Protein AF-A0A453AP39-F1 (afdb_monomer)

Mean predicted aligned error: 2.42 Å

Nearest PDB structures (foldseek):
  6fas-assembly2_B  TM=9.961E-01  e=1.328E-06  Arabidopsis thaliana
  6j9a-assembly1_A  TM=9.823E-01  e=2.629E-06  Arabidopsis thaliana
  5z00-assembly1_M  TM=9.608E-01  e=2.629E-06  Arabidopsis thaliana
  6j9b-assembly2_D  TM=9.844E-01  e=6.209E-04  Arabidopsis thaliana
  7vum-assembly1_C  TM=3.552E-01  e=1.553E+00  Pseudomonas aeruginosa PAO1

InterPro domains:
  IPR015300 DNA-binding pseudobarrel domain superfamily [G3DSA:2.40.330.10] (1-56)
  IPR015300 DNA-binding pseudobarrel domain superfamily [SSF101936] (2-56)

pLDDT: mean 97.18, std 4.06, range [67.88, 98.56]

Structure (mmCIF, N/CA/C/O backbone):
data_AF-A0A453AP39-F1
#
_entry.id   AF-A0A453AP39-F1
#
loop_
_atom_site.group_PDB
_atom_site.id
_atom_site.type_symbol
_atom_site.label_atom_id
_atom_site.label_alt_id
_atom_site.label_comp_id
_atom_site.label_asym_id
_atom_site.label_entity_id
_atom_site.label_seq_id
_atom_site.pdbx_PDB_ins_code
_atom_site.Cartn_x
_atom_site.Cartn_y
_atom_site.Cartn_z
_atom_site.occupancy
_atom_site.B_iso_or_equiv
_atom_site.auth_seq_id
_atom_site.auth_comp_id
_atom_site.auth_asym_id
_atom_site.auth_atom_id
_atom_site.pdbx_PDB_model_num
ATOM 1 N N . ALA A 1 1 ? -1.834 -13.662 -9.287 1.00 67.88 1 ALA A N 1
ATOM 2 C CA . ALA A 1 1 ? -1.735 -12.302 -8.718 1.00 67.88 1 ALA A CA 1
ATOM 3 C C . ALA A 1 1 ? -3.094 -11.941 -8.135 1.00 67.88 1 ALA A C 1
ATOM 5 O O . ALA A 1 1 ? -4.079 -12.149 -8.830 1.00 67.88 1 ALA A O 1
ATOM 6 N N . TYR A 1 2 ? -3.152 -11.500 -6.874 1.00 94.56 2 TYR A N 1
ATOM 7 C CA . TYR A 1 2 ? -4.417 -11.260 -6.157 1.00 94.56 2 TYR A CA 1
ATOM 8 C C . TYR A 1 2 ? -4.868 -9.801 -6.208 1.00 94.56 2 TYR A C 1
ATOM 10 O O . TYR A 1 2 ? -6.063 -9.526 -6.178 1.00 94.56 2 TYR A O 1
ATOM 18 N N . PHE A 1 3 ? -3.917 -8.870 -6.307 1.00 96.56 3 PHE A N 1
ATOM 19 C CA . PHE A 1 3 ? -4.228 -7.470 -6.548 1.00 96.56 3 PHE A CA 1
ATOM 20 C C . PHE A 1 3 ? -4.305 -7.176 -8.045 1.00 96.56 3 PHE A C 1
ATOM 22 O O . PHE A 1 3 ? -3.650 -7.850 -8.848 1.00 96.56 3 PHE A O 1
ATOM 29 N N . PRO A 1 4 ? -5.096 -6.167 -8.427 1.00 96.56 4 PRO A N 1
ATOM 30 C CA . PRO A 1 4 ? -5.234 -5.770 -9.815 1.00 96.56 4 PRO A CA 1
ATOM 31 C C . PRO A 1 4 ? -3.890 -5.354 -10.429 1.00 96.56 4 PRO A C 1
ATOM 33 O O . PRO A 1 4 ?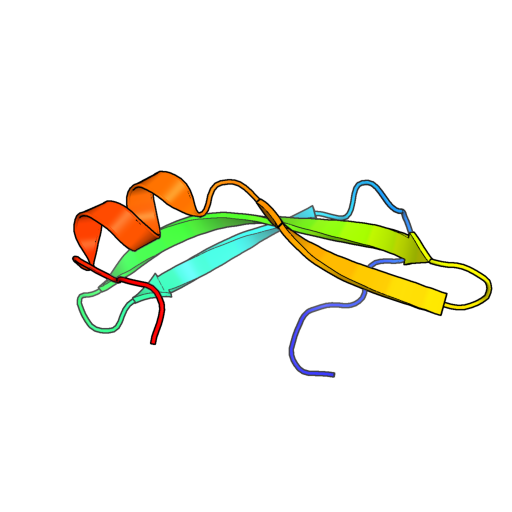 -3.062 -4.753 -9.740 1.00 96.56 4 PRO A O 1
ATOM 36 N N . PRO A 1 5 ? -3.656 -5.637 -11.719 1.00 97.12 5 PRO A N 1
ATOM 37 C CA . PRO A 1 5 ? -2.397 -5.287 -12.358 1.00 97.12 5 PRO A CA 1
ATOM 38 C C . PRO A 1 5 ? -2.214 -3.765 -12.421 1.00 97.12 5 PRO A C 1
ATOM 40 O O . PRO A 1 5 ? -3.156 -3.019 -12.699 1.00 97.12 5 PRO A O 1
ATOM 43 N N . ILE A 1 6 ? -0.976 -3.321 -12.197 1.00 97.75 6 ILE A N 1
ATOM 44 C CA . ILE A 1 6 ? -0.528 -1.941 -12.408 1.00 97.75 6 ILE A CA 1
ATOM 45 C C . ILE A 1 6 ? 0.741 -1.942 -13.263 1.00 97.75 6 ILE A C 1
ATOM 47 O O . ILE A 1 6 ? 1.674 -2.719 -13.029 1.00 97.75 6 ILE A O 1
ATOM 51 N N . SER A 1 7 ? 0.763 -1.07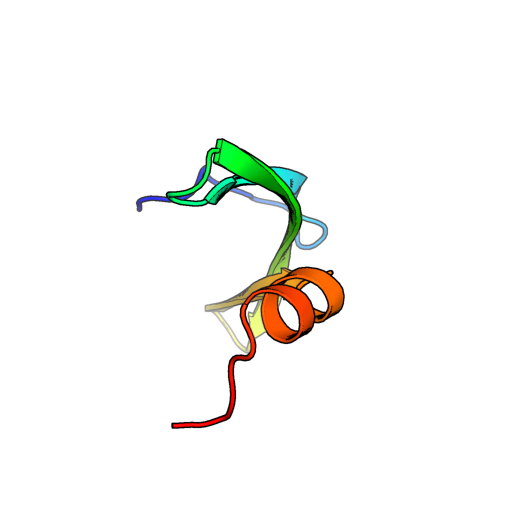6 -14.273 1.00 97.38 7 SER A N 1
ATOM 52 C CA . SER A 1 7 ? 1.890 -0.944 -15.208 1.00 97.38 7 SER A CA 1
ATOM 53 C C . SER A 1 7 ? 2.760 0.274 -14.910 1.00 97.38 7 SER A C 1
ATOM 55 O O . SER A 1 7 ? 3.942 0.256 -15.239 1.00 97.38 7 SER A O 1
ATOM 57 N N . GLN A 1 8 ? 2.188 1.295 -14.269 1.00 98.06 8 GLN A N 1
ATOM 58 C CA . GLN A 1 8 ? 2.849 2.555 -13.936 1.00 98.06 8 GLN A CA 1
ATOM 59 C C . GLN A 1 8 ? 3.239 2.604 -12.445 1.00 98.06 8 GLN A C 1
ATOM 61 O O . GLN A 1 8 ? 2.466 2.091 -11.624 1.00 98.06 8 GLN A O 1
ATOM 66 N N . PRO A 1 9 ? 4.404 3.182 -12.081 1.00 98.12 9 PRO A N 1
ATOM 67 C CA . PRO A 1 9 ? 4.889 3.240 -10.696 1.00 98.12 9 PRO A CA 1
ATOM 68 C C . PRO A 1 9 ? 3.960 3.968 -9.727 1.00 98.12 9 PRO A C 1
ATOM 70 O O . PRO A 1 9 ? 3.955 3.663 -8.539 1.00 98.12 9 PRO A O 1
ATOM 73 N N . GLU A 1 10 ? 3.166 4.914 -10.221 1.00 98.12 10 GLU A N 1
ATOM 74 C CA . GLU A 1 10 ? 2.168 5.661 -9.455 1.00 98.12 10 GLU A CA 1
ATOM 75 C C . GLU A 1 10 ? 1.070 4.729 -8.934 1.00 98.12 10 GLU A C 1
ATOM 77 O O . GLU A 1 10 ? 0.500 4.963 -7.868 1.00 98.12 10 GLU A O 1
ATOM 82 N N . GLY A 1 11 ? 0.818 3.627 -9.644 1.00 97.88 11 GLY A N 1
ATOM 83 C CA . GLY A 1 11 ? -0.163 2.628 -9.261 1.00 97.88 11 GLY A CA 1
ATOM 84 C C . GLY A 1 11 ? -1.591 3.157 -9.329 1.00 97.88 11 GLY A C 1
ATOM 85 O O . GLY A 1 11 ? -1.969 3.827 -10.289 1.00 97.88 11 GLY A O 1
ATOM 86 N N . ARG A 1 12 ? -2.415 2.800 -8.343 1.00 98.19 12 ARG A N 1
ATOM 87 C CA . ARG A 1 12 ? -3.823 3.204 -8.275 1.00 98.19 12 ARG A CA 1
ATOM 88 C C . ARG A 1 12 ? -4.366 3.186 -6.840 1.00 98.19 12 ARG A C 1
ATOM 90 O O . ARG A 1 12 ? -3.874 2.403 -6.022 1.00 98.19 12 ARG A O 1
ATOM 97 N N . PRO A 1 13 ? -5.426 3.958 -6.547 1.00 98.38 13 PRO A N 1
ATOM 98 C CA . PRO A 1 13 ? -6.175 3.811 -5.306 1.00 98.38 13 PRO A CA 1
ATOM 99 C C . PRO A 1 13 ? -6.754 2.397 -5.167 1.00 98.38 13 PRO A C 1
ATOM 101 O O . PRO A 1 13 ? -7.186 1.783 -6.150 1.00 98.38 13 PRO A O 1
ATOM 104 N N . LEU A 1 14 ? -6.770 1.8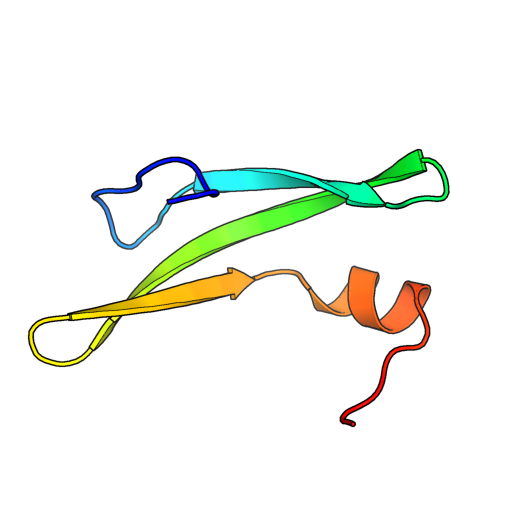84 -3.941 1.00 98.06 14 LEU A N 1
ATOM 105 C CA . LEU A 1 14 ? -7.342 0.592 -3.593 1.00 98.06 14 LEU A CA 1
ATOM 106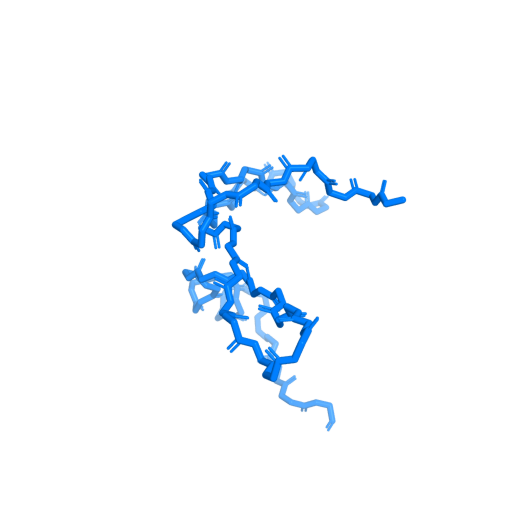 C C . LEU A 1 14 ? -8.143 0.717 -2.296 1.00 98.06 14 LEU A C 1
ATOM 108 O O . LEU A 1 14 ? -7.597 1.104 -1.264 1.00 98.06 14 LEU A O 1
ATOM 112 N N . THR A 1 15 ? -9.421 0.352 -2.358 1.00 98.25 15 THR A N 1
ATOM 113 C CA . THR A 1 15 ? -10.296 0.267 -1.185 1.00 98.25 15 THR A CA 1
ATOM 114 C C . THR A 1 15 ? -10.344 -1.176 -0.695 1.00 98.25 15 THR A C 1
ATOM 116 O O . THR A 1 15 ? -10.588 -2.091 -1.483 1.00 98.25 15 THR A O 1
ATOM 119 N N . ILE A 1 16 ? -10.093 -1.389 0.597 1.00 98.12 16 ILE A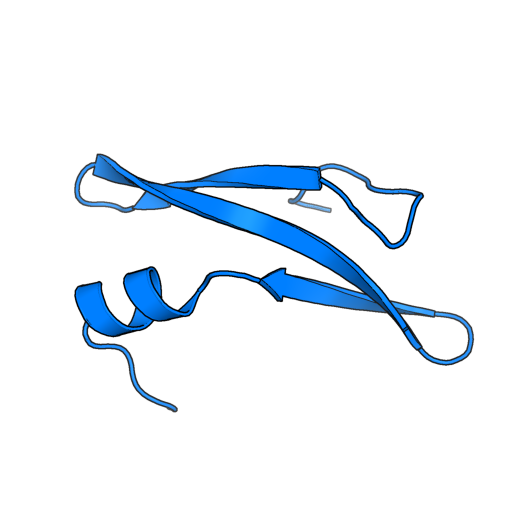 N 1
ATOM 120 C CA . ILE A 1 16 ? -10.148 -2.701 1.253 1.00 98.12 16 ILE A CA 1
ATOM 121 C C . ILE A 1 16 ? -11.024 -2.582 2.496 1.00 98.12 16 ILE A C 1
ATOM 123 O O . ILE A 1 16 ? -10.813 -1.696 3.321 1.00 98.12 16 ILE A O 1
ATOM 127 N N . GLN A 1 17 ? -11.983 -3.487 2.649 1.00 98.19 17 GLN A N 1
ATOM 128 C CA . GLN A 1 17 ? -12.847 -3.543 3.822 1.00 98.19 17 GLN A CA 1
ATOM 129 C C . GLN A 1 17 ? -12.268 -4.502 4.869 1.00 98.19 17 GLN A C 1
ATOM 131 O O . GLN A 1 17 ? -11.823 -5.599 4.528 1.00 98.19 17 GLN A O 1
ATOM 136 N N . ASP A 1 18 ? -12.262 -4.099 6.139 1.00 97.56 18 ASP A N 1
ATOM 137 C CA . ASP A 1 18 ? -11.898 -4.995 7.237 1.00 97.56 18 ASP A CA 1
ATOM 138 C C . ASP A 1 18 ? -13.060 -5.906 7.668 1.00 97.56 18 ASP A C 1
ATOM 140 O O . ASP A 1 18 ? -14.210 -5.745 7.260 1.00 97.56 18 ASP A O 1
ATOM 144 N N . ALA A 1 19 ? -12.763 -6.872 8.541 1.00 97.25 19 ALA A N 1
ATOM 145 C CA . ALA A 1 19 ? -13.752 -7.827 9.043 1.00 97.25 19 ALA A CA 1
ATOM 146 C C . ALA A 1 19 ? -14.884 -7.185 9.873 1.00 97.25 19 ALA A C 1
ATOM 148 O O . ALA A 1 19 ? -15.897 -7.833 10.121 1.00 97.25 19 ALA A O 1
ATOM 149 N N . LYS A 1 20 ? -14.723 -5.930 10.317 1.00 96.69 20 LYS A N 1
ATOM 150 C CA . LYS A 1 20 ? -15.743 -5.156 11.042 1.00 96.69 20 LYS A CA 1
ATOM 151 C C . LYS A 1 20 ? -16.565 -4.269 10.100 1.00 96.69 20 LYS A C 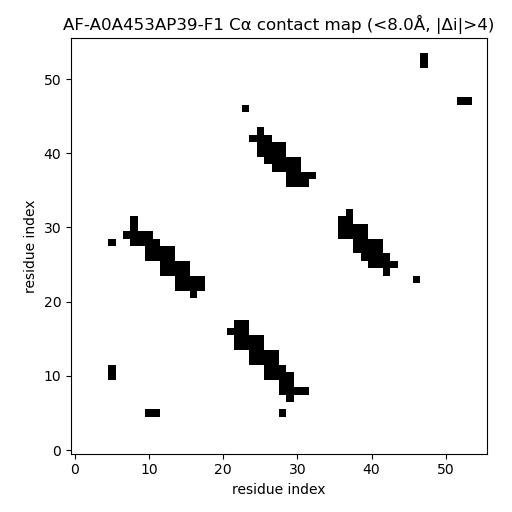1
ATOM 153 O O . LYS A 1 20 ? -17.437 -3.538 10.562 1.00 96.69 20 LYS A O 1
ATOM 158 N N . GLY A 1 21 ? -16.298 -4.333 8.797 1.00 97.00 21 GLY A N 1
ATOM 159 C CA . GLY A 1 21 ? -17.018 -3.605 7.765 1.00 97.00 21 GLY A CA 1
ATOM 160 C C . GLY A 1 21 ? -16.473 -2.208 7.467 1.00 97.00 21 GLY A C 1
ATOM 161 O O . GLY A 1 21 ? -17.056 -1.516 6.633 1.00 97.00 21 GLY A O 1
ATOM 162 N N . LYS A 1 22 ? -15.373 -1.774 8.097 1.00 97.88 22 LYS A N 1
ATOM 163 C CA . LYS A 1 22 ? -14.787 -0.450 7.850 1.00 97.88 22 LYS A CA 1
ATOM 164 C C . LYS A 1 22 ? -13.930 -0.472 6.588 1.00 97.88 22 LYS A C 1
ATOM 166 O O . LYS A 1 22 ? -13.101 -1.361 6.403 1.00 97.88 22 LYS A O 1
ATOM 171 N N . GLU A 1 23 ? -14.117 0.531 5.738 1.00 98.38 23 GLU A N 1
ATOM 172 C CA . GLU A 1 23 ? -13.339 0.702 4.513 1.00 98.38 23 GLU A CA 1
ATOM 173 C C . GLU A 1 23 ? -12.042 1.472 4.760 1.00 98.38 23 GLU A C 1
ATOM 175 O O . GLU A 1 23 ? -12.010 2.521 5.411 1.00 98.38 23 GLU A O 1
ATOM 180 N N . TRP A 1 24 ? -10.968 0.960 4.173 1.00 98.44 24 TRP A N 1
ATOM 181 C CA . TRP A 1 24 ? -9.639 1.540 4.189 1.00 98.44 24 TRP A CA 1
ATOM 182 C C . TRP A 1 24 ? -9.216 1.900 2.774 1.00 98.44 24 TRP A C 1
ATOM 184 O O . TRP A 1 24 ? -9.333 1.087 1.861 1.00 98.44 24 TRP A O 1
ATOM 194 N N . HIS A 1 25 ? -8.708 3.117 2.607 1.00 98.25 25 HIS A N 1
ATOM 195 C CA . HIS A 1 25 ? -8.276 3.647 1.321 1.00 98.25 25 HIS A CA 1
ATOM 196 C C . HIS A 1 25 ? -6.754 3.717 1.299 1.00 98.25 25 HIS A C 1
ATOM 198 O O . HIS A 1 25 ? -6.150 4.438 2.095 1.00 98.25 25 HIS A O 1
ATOM 204 N N . PHE A 1 26 ? -6.143 2.969 0.387 1.00 98.56 26 PHE A N 1
ATOM 205 C CA . PHE A 1 26 ? -4.696 2.888 0.234 1.00 98.56 26 PHE A CA 1
ATOM 206 C C . PHE A 1 26 ? -4.272 3.322 -1.163 1.00 98.56 26 PHE A C 1
ATOM 208 O O . PHE A 1 26 ? -5.022 3.163 -2.129 1.00 98.56 26 PHE A O 1
ATOM 215 N N . GLN A 1 27 ? -3.030 3.785 -1.291 1.00 98.56 27 GLN A N 1
ATOM 216 C CA . GLN A 1 27 ? -2.378 3.871 -2.594 1.00 98.56 27 GLN A CA 1
ATOM 217 C C . GLN A 1 27 ? -1.626 2.562 -2.842 1.00 98.56 27 GLN A C 1
ATOM 219 O O . GLN A 1 27 ? -0.611 2.295 -2.196 1.00 98.56 27 GLN A O 1
ATOM 224 N N . PHE A 1 28 ? -2.122 1.733 -3.764 1.00 98.50 28 PHE A N 1
ATOM 225 C CA . PHE A 1 28 ? -1.419 0.529 -4.197 1.00 98.50 28 PHE A CA 1
ATOM 226 C C . PHE A 1 28 ? -0.493 0.871 -5.354 1.00 98.50 28 PHE A C 1
ATOM 228 O O . PHE A 1 28 ? -0.954 1.205 -6.447 1.00 98.50 28 PHE A O 1
ATOM 235 N N . ARG A 1 29 ? 0.815 0.783 -5.119 1.00 98.56 29 ARG A N 1
ATOM 236 C CA . ARG A 1 29 ? 1.819 1.200 -6.097 1.00 98.56 29 ARG A CA 1
ATOM 237 C C . ARG A 1 29 ? 3.091 0.371 -6.016 1.00 98.56 29 ARG A C 1
ATOM 239 O O . ARG A 1 29 ? 3.191 -0.537 -5.189 1.00 98.56 29 ARG A O 1
ATOM 246 N N . PHE A 1 30 ? 4.056 0.655 -6.888 1.00 98.56 30 PHE A N 1
ATOM 247 C CA . PHE A 1 30 ? 5.357 -0.002 -6.825 1.00 98.56 30 PHE A CA 1
ATOM 248 C C . PHE A 1 30 ? 6.520 0.976 -6.969 1.00 98.56 30 PHE A C 1
ATOM 250 O O . PHE A 1 30 ? 6.427 1.997 -7.646 1.00 98.56 30 PHE A O 1
ATOM 257 N N . TRP A 1 31 ? 7.648 0.610 -6.372 1.00 98.19 31 TRP A N 1
ATOM 258 C CA . TRP A 1 31 ? 8.949 1.209 -6.647 1.00 98.19 31 TRP A CA 1
ATOM 259 C C . TRP A 1 31 ? 9.738 0.310 -7.602 1.00 98.19 31 TRP A C 1
ATOM 261 O O . TRP A 1 31 ? 9.740 -0.914 -7.411 1.00 98.19 31 TRP A O 1
ATOM 271 N N . PRO A 1 32 ? 10.411 0.867 -8.626 1.00 97.44 32 PRO A N 1
ATOM 272 C CA . PRO A 1 32 ? 11.425 0.127 -9.367 1.00 97.44 32 PRO A CA 1
ATOM 273 C C . PRO A 1 32 ? 12.497 -0.393 -8.401 1.00 97.44 32 PRO A C 1
ATOM 275 O O . PRO A 1 32 ? 12.987 0.357 -7.559 1.00 97.44 32 PRO A O 1
ATOM 278 N N . ASN A 1 33 ? 12.848 -1.673 -8.502 1.00 97.62 33 ASN A N 1
ATOM 279 C CA . ASN A 1 33 ? 13.879 -2.291 -7.671 1.00 97.62 33 ASN A CA 1
ATOM 280 C C . ASN A 1 33 ? 14.746 -3.211 -8.538 1.00 97.62 33 ASN A C 1
ATOM 282 O O . ASN A 1 33 ? 14.350 -4.341 -8.841 1.00 97.62 33 ASN A O 1
ATOM 286 N N . ASN A 1 34 ? 15.912 -2.713 -8.966 1.00 96.12 34 ASN A N 1
ATOM 287 C CA . ASN A 1 34 ? 16.738 -3.324 -10.012 1.00 96.12 34 ASN A CA 1
ATOM 288 C C . ASN A 1 34 ? 15.886 -3.643 -11.262 1.00 96.12 34 ASN A C 1
ATOM 290 O O . ASN A 1 34 ? 15.182 -2.772 -11.766 1.00 96.12 34 ASN A O 1
ATOM 294 N N . ASN A 1 35 ? 15.892 -4.896 -11.727 1.00 96.88 35 ASN A N 1
ATOM 295 C CA . ASN A 1 35 ? 15.082 -5.370 -12.858 1.00 96.88 35 ASN A CA 1
ATOM 296 C C . ASN A 1 35 ? 13.669 -5.840 -12.454 1.00 96.88 35 ASN A C 1
ATOM 298 O O . ASN A 1 35 ? 12.994 -6.517 -13.227 1.00 96.88 35 ASN A O 1
ATOM 302 N N . SER A 1 36 ? 13.231 -5.536 -11.231 1.00 96.94 36 SER A N 1
ATOM 303 C CA . SER A 1 36 ? 11.942 -5.954 -10.680 1.00 96.94 36 SER A CA 1
ATOM 304 C C . SER A 1 36 ? 11.187 -4.770 -10.062 1.00 96.94 36 SER A C 1
ATOM 306 O O . SER A 1 36 ? 11.500 -3.599 -10.292 1.00 96.94 36 SER A O 1
ATOM 308 N N . ARG A 1 37 ? 10.136 -5.077 -9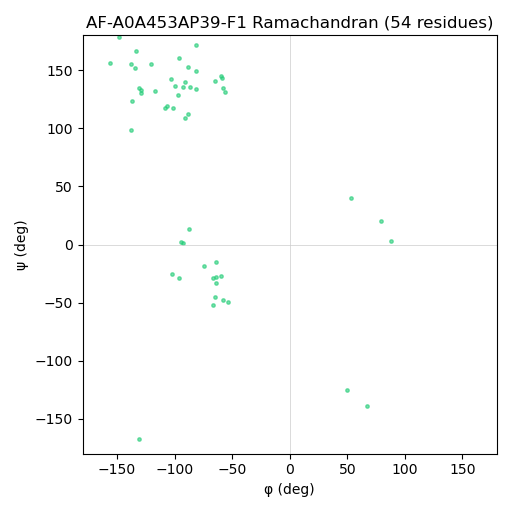.302 1.00 98.00 37 ARG A N 1
ATOM 309 C CA . ARG A 1 37 ? 9.232 -4.126 -8.657 1.00 98.00 37 ARG A CA 1
ATOM 310 C C . ARG A 1 37 ? 9.052 -4.508 -7.192 1.00 98.00 37 ARG A C 1
ATOM 312 O O . ARG A 1 37 ? 8.818 -5.674 -6.884 1.00 98.00 37 ARG A O 1
ATOM 319 N N . MET A 1 38 ? 9.122 -3.527 -6.299 1.00 98.19 38 MET A N 1
ATOM 320 C CA . MET A 1 38 ? 8.710 -3.668 -4.903 1.00 98.19 38 MET A CA 1
ATOM 321 C C . MET A 1 38 ? 7.331 -3.036 -4.744 1.00 98.19 38 MET A C 1
ATOM 323 O O . MET A 1 38 ? 7.174 -1.843 -4.984 1.00 98.19 38 MET A O 1
ATOM 327 N N . TYR A 1 39 ? 6.332 -3.833 -4.378 1.00 98.19 39 TYR A N 1
ATOM 328 C CA . TYR A 1 39 ? 4.954 -3.371 -4.224 1.00 98.19 39 TYR A CA 1
ATOM 329 C C . TYR A 1 39 ? 4.688 -2.911 -2.796 1.00 98.19 39 TYR A C 1
ATOM 331 O O . TYR A 1 39 ? 5.119 -3.564 -1.846 1.00 98.19 39 TYR A O 1
ATOM 339 N N . VAL A 1 40 ? 3.947 -1.815 -2.653 1.00 98.31 40 VAL A N 1
ATOM 340 C CA . VAL A 1 40 ? 3.607 -1.222 -1.357 1.00 98.31 40 VAL A CA 1
ATOM 341 C C . VAL A 1 40 ? 2.146 -0.782 -1.315 1.00 98.31 40 VAL A C 1
ATOM 343 O O . VAL A 1 40 ? 1.532 -0.486 -2.344 1.00 98.31 40 VAL A O 1
ATOM 346 N N . LEU A 1 41 ? 1.609 -0.726 -0.098 1.00 98.44 41 LEU A N 1
ATOM 347 C CA . LEU A 1 41 ? 0.395 0.012 0.232 1.00 98.44 41 LEU A CA 1
ATOM 348 C C . LEU A 1 41 ? 0.806 1.249 1.027 1.00 98.44 41 LEU A C 1
ATOM 350 O O . LEU A 1 41 ? 1.389 1.122 2.103 1.00 98.44 41 LEU A O 1
ATOM 354 N N . GLU A 1 42 ? 0.512 2.438 0.513 1.00 98.50 42 GLU A N 1
ATOM 355 C CA . GLU A 1 42 ? 0.697 3.683 1.265 1.00 98.50 42 GLU A CA 1
ATOM 356 C C . GLU A 1 42 ? -0.603 4.122 1.933 1.00 98.50 42 GLU A C 1
ATOM 358 O O . GLU A 1 42 ? -1.695 3.705 1.543 1.00 98.50 42 GLU A O 1
ATOM 363 N N . GLY A 1 43 ? -0.483 4.977 2.950 1.00 97.94 43 GLY A N 1
ATOM 364 C CA . GLY A 1 43 ? -1.628 5.409 3.754 1.00 97.94 43 GLY A CA 1
ATOM 365 C C . GLY A 1 43 ? -2.055 4.386 4.811 1.00 97.94 43 GLY A C 1
ATOM 366 O O . GLY A 1 43 ? -3.176 4.443 5.302 1.00 97.94 43 GLY A O 1
ATOM 367 N N . VAL A 1 44 ? -1.176 3.450 5.188 1.00 98.38 44 VAL A N 1
ATOM 368 C CA . VAL A 1 44 ? -1.491 2.385 6.158 1.00 98.38 44 VAL A CA 1
ATOM 369 C C . 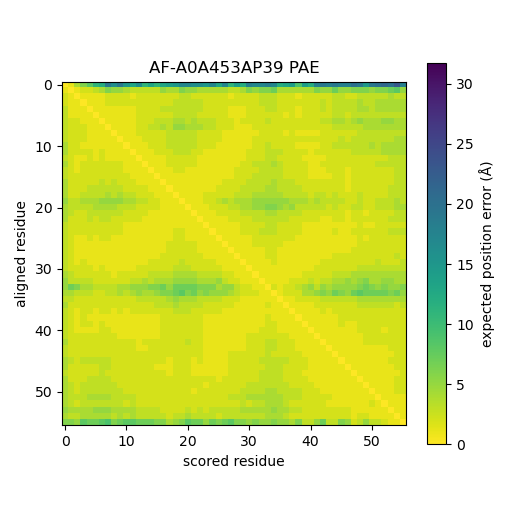VAL A 1 44 ? -1.564 2.856 7.613 1.00 98.38 44 VAL A C 1
ATOM 371 O O . VAL A 1 44 ? -2.172 2.171 8.431 1.00 98.38 44 VAL A O 1
ATOM 374 N N . THR A 1 45 ? -0.998 4.018 7.957 1.00 98.38 45 THR A N 1
ATOM 375 C CA . THR A 1 45 ? -0.888 4.491 9.350 1.00 98.38 45 THR A CA 1
ATOM 376 C C . THR A 1 45 ? -2.225 4.517 10.104 1.00 98.38 45 THR A C 1
ATOM 378 O O . THR A 1 45 ? -2.281 3.932 11.187 1.00 98.38 45 THR A O 1
ATOM 381 N N . PRO A 1 46 ? -3.324 5.089 9.565 1.00 98.12 46 PRO A N 1
ATOM 382 C CA . PRO A 1 46 ? -4.610 5.085 10.264 1.00 98.12 46 PRO A CA 1
ATOM 383 C C . PRO A 1 46 ? -5.183 3.674 10.459 1.00 98.12 46 PRO A C 1
ATOM 385 O O . PRO A 1 46 ? -5.832 3.410 11.470 1.00 98.12 46 PRO A O 1
ATOM 388 N N . CYS A 1 47 ? -4.927 2.761 9.514 1.00 98.12 47 CYS A N 1
ATOM 389 C CA . CYS A 1 47 ? -5.340 1.358 9.598 1.00 98.12 47 CYS A CA 1
ATOM 390 C C . CYS A 1 47 ? -4.596 0.633 10.723 1.00 98.12 47 CYS A C 1
ATOM 392 O O . CYS A 1 47 ? -5.224 0.079 11.624 1.00 98.12 47 CYS A O 1
ATOM 394 N N . ILE A 1 48 ? -3.265 0.730 10.730 1.00 98.19 48 ILE A N 1
ATOM 395 C CA . ILE A 1 48 ? -2.391 0.123 11.744 1.00 98.19 48 ILE A CA 1
ATOM 396 C C . ILE A 1 48 ? -2.760 0.617 13.146 1.00 98.19 48 ILE A C 1
ATOM 398 O O . ILE A 1 48 ? -2.944 -0.194 14.052 1.00 98.19 48 ILE A O 1
ATOM 402 N N . GLN A 1 49 ? -2.930 1.932 13.319 1.00 98.06 49 GLN A N 1
ATOM 403 C CA . GLN A 1 49 ? -3.301 2.526 14.606 1.00 98.06 49 GLN A CA 1
ATOM 404 C C . GLN A 1 49 ? -4.700 2.093 15.063 1.00 98.06 49 GLN A C 1
ATOM 406 O O . GLN A 1 49 ? -4.881 1.712 16.217 1.00 98.06 49 GLN A O 1
ATOM 411 N N . SER A 1 50 ? -5.689 2.103 14.164 1.00 97.75 50 SER A N 1
ATOM 412 C CA . SER A 1 50 ? -7.066 1.708 14.489 1.00 97.75 50 SER A CA 1
ATOM 413 C C . SER A 1 50 ? -7.207 0.225 14.821 1.00 97.75 50 SER A C 1
ATOM 415 O O . SER A 1 50 ? -8.124 -0.140 15.555 1.00 97.75 50 SER A O 1
ATOM 417 N N . LEU A 1 51 ? -6.353 -0.624 14.250 1.00 97.12 51 LEU A N 1
ATOM 418 C CA . LEU A 1 51 ? -6.315 -2.061 14.516 1.00 97.12 51 LEU A CA 1
ATOM 419 C C . LEU A 1 51 ? -5.330 -2.428 15.637 1.00 97.12 51 LEU A C 1
ATOM 421 O O . LEU A 1 51 ? -5.211 -3.606 15.957 1.00 97.12 51 LEU A O 1
ATOM 425 N N . GLN A 1 52 ? -4.657 -1.438 16.239 1.00 97.75 52 GLN A N 1
ATOM 426 C CA . GLN A 1 52 ? -3.675 -1.613 17.315 1.00 97.75 52 GLN A CA 1
ATOM 427 C C . GLN A 1 52 ? -2.568 -2.618 16.952 1.00 97.75 52 GLN A C 1
ATOM 429 O O . GLN A 1 52 ? -2.156 -3.441 17.767 1.00 97.75 52 GLN A O 1
ATOM 434 N N . LEU A 1 53 ? -2.102 -2.560 15.703 1.00 97.62 53 LEU A N 1
ATOM 435 C CA . LEU A 1 53 ? -1.063 -3.454 15.201 1.00 97.62 53 LEU A CA 1
ATOM 436 C C . LEU A 1 53 ? 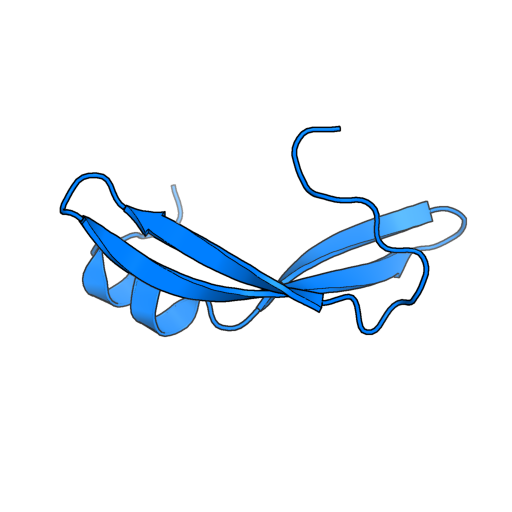0.330 -2.962 15.611 1.00 97.62 53 LEU A C 1
ATOM 438 O O . LEU A 1 53 ? 0.588 -1.761 15.690 1.00 97.62 53 LEU A O 1
ATOM 442 N N . GLN A 1 54 ? 1.241 -3.912 15.799 1.00 97.62 54 GLN A N 1
ATOM 443 C CA . GLN A 1 54 ? 2.656 -3.682 16.085 1.00 97.62 54 GLN A CA 1
ATOM 444 C C . GLN A 1 54 ? 3.524 -4.576 15.198 1.00 97.62 54 GLN A C 1
ATOM 446 O O . GLN A 1 54 ? 3.017 -5.501 14.558 1.00 97.62 54 GLN A O 1
ATOM 451 N N . ALA A 1 55 ? 4.827 -4.289 15.148 1.00 97.50 55 ALA A N 1
ATOM 452 C CA . ALA A 1 55 ? 5.773 -5.229 14.562 1.00 97.50 55 ALA A CA 1
ATOM 453 C C . ALA A 1 55 ? 5.678 -6.564 15.317 1.00 97.50 55 ALA A C 1
ATOM 455 O O . ALA A 1 55 ? 5.570 -6.562 16.545 1.00 97.50 55 ALA A O 1
ATOM 456 N N . GLY A 1 56 ? 5.643 -7.663 14.562 1.00 93.38 56 GLY A N 1
ATOM 457 C CA . GLY A 1 56 ? 5.608 -9.016 15.116 1.00 93.38 56 GLY A CA 1
ATOM 458 C C . GLY A 1 56 ? 6.877 -9.363 15.874 1.00 93.38 56 GLY A C 1
ATOM 459 O O . GLY A 1 56 ? 7.955 -8.889 15.449 1.00 93.38 56 GLY A O 1
#

Radius of gyration: 12.95 Å; Cα contacts (8 Å, |Δi|>4): 69; chains: 1; bounding box: 34×18×32 Å

Foldseek 3Di:
DPDDDDDDQQAAWDWDADPVGDIDIWRWGWDDDPPDTDTDTPPCVVVCVVVVHDDD

Sequence (56 aa):
AYFPPISQPEGRPLTIQDAKGKEWHFQFRFWPNNNSRMYVLEGVTPCIQSLQLQAG

Secondary structure (DSSP, 8-state):
--SPP--STT-EEEEEE-TTS-EEEEEEEEEEETTEEEEEEE--HHHHHHTT----

Solvent-accessible surface area (backbone atoms only — not comparable to full-atom values): 3662 Å² total; per-residue (Å²): 131,91,67,83,90,71,92,53,58,82,42,43,81,41,80,47,67,47,100,86,68,52,76,41,70,27,44,38,27,37,44,86,45,88,99,47,72,46,76,48,68,41,71,48,65,68,55,38,61,75,67,70,61,73,87,129

Organism: Aegilops tauschii subsp. strangulata (NCBI:txid200361)